Protein AF-A0A318JTI9-F1 (afdb_monomer_lite)

pLDDT: mean 76.54, std 16.97, range [41.09, 98.38]

Sequence (86 aa):
RMQGPIGMSEEKDEAQMAREQAMFDAGHHHGGAEEVEGIIPQMEAQPGMPVRQAVLRRKERVREIMHTLPHAAQAAIRDSLDRNGN

Secondary structure (DSSP, 8-state):
----SS-S-----HHHHHHHHHHHHTT----------SPPPPPPPPTTSPP-HHHHHHHHHHHHHGGGS-HHHHHHHHHHHHHT--

Foldseek 3Di:
DDDDDDDDDDDDDPVNVVVVVVCVVVPVDPDDDDPDPDDDDDDDDPPPDPDPVVVVVVVVVCVVCLVVDDPVVNVVVVVVCVVVVD

Organism: NCBI:txid228006

Radius of gyration: 19.07 Å; chains: 1; bounding box: 57×30×26 Å

Structure (mmCIF, N/CA/C/O backbone):
data_AF-A0A318JTI9-F1
#
_entry.id   AF-A0A318JTI9-F1
#
loop_
_atom_site.group_PDB
_atom_site.id
_atom_site.type_symbol
_atom_site.label_atom_id
_atom_site.label_alt_id
_atom_site.label_comp_id
_atom_site.label_asym_id
_atom_site.label_entity_id
_atom_site.label_seq_id
_atom_site.pdbx_PDB_ins_code
_atom_site.Cartn_x
_atom_site.Cartn_y
_atom_site.Cartn_z
_atom_site.occupancy
_atom_site.B_iso_or_equiv
_atom_site.auth_seq_id
_atom_site.auth_comp_id
_atom_site.auth_asym_id
_atom_site.auth_atom_id
_atom_site.pdbx_PDB_model_num
ATOM 1 N N . ARG A 1 1 ? 35.250 -13.155 -3.104 1.00 43.22 1 ARG A N 1
ATOM 2 C CA . ARG A 1 1 ? 34.579 -13.355 -4.416 1.00 43.22 1 ARG A CA 1
ATOM 3 C C . ARG A 1 1 ? 33.670 -12.155 -4.641 1.00 43.22 1 ARG A C 1
ATOM 5 O O . ARG A 1 1 ? 33.077 -11.695 -3.679 1.00 43.22 1 ARG A O 1
ATOM 12 N N . MET A 1 2 ? 33.680 -11.616 -5.856 1.00 45.44 2 MET A N 1
ATOM 13 C CA . MET A 1 2 ? 33.267 -10.255 -6.217 1.00 45.44 2 MET A CA 1
ATOM 14 C C . MET A 1 2 ? 31.747 -10.159 -6.444 1.00 45.44 2 MET A C 1
ATOM 16 O O . MET A 1 2 ? 31.229 -10.864 -7.304 1.00 45.44 2 MET A O 1
ATOM 20 N N . GLN A 1 3 ? 31.051 -9.305 -5.689 1.00 46.66 3 GLN A N 1
ATOM 21 C CA . GLN A 1 3 ? 29.692 -8.837 -6.001 1.00 46.66 3 GLN A CA 1
ATOM 22 C C . GLN A 1 3 ? 29.823 -7.525 -6.792 1.00 46.66 3 GLN A C 1
ATOM 24 O O . GLN A 1 3 ? 30.381 -6.558 -6.284 1.00 46.66 3 GLN A O 1
ATOM 29 N N . GLY A 1 4 ? 29.365 -7.498 -8.045 1.00 55.50 4 GLY A N 1
ATOM 30 C CA . GLY A 1 4 ? 29.178 -6.270 -8.839 1.00 55.50 4 GLY A CA 1
ATOM 31 C C . GLY A 1 4 ? 27.687 -6.066 -9.167 1.00 55.50 4 GLY A C 1
ATOM 32 O O . GLY A 1 4 ? 26.940 -7.034 -9.022 1.00 55.50 4 GLY A O 1
ATOM 33 N N . PRO A 1 5 ? 27.233 -4.871 -9.618 1.00 55.56 5 PRO A N 1
ATOM 34 C CA . PRO A 1 5 ? 27.980 -3.967 -10.487 1.00 55.56 5 PRO A CA 1
ATOM 35 C C . PRO A 1 5 ? 27.988 -2.504 -10.005 1.00 55.56 5 PRO A C 1
ATOM 37 O O . PRO A 1 5 ? 27.036 -1.755 -10.189 1.00 55.56 5 PRO A O 1
ATOM 40 N N . ILE A 1 6 ? 29.129 -2.070 -9.490 1.00 49.16 6 ILE A N 1
ATOM 41 C CA . ILE A 1 6 ? 29.701 -0.753 -9.778 1.00 49.16 6 ILE A CA 1
ATOM 42 C C . ILE A 1 6 ? 31.198 -1.007 -9.870 1.00 49.16 6 ILE A C 1
ATOM 44 O O . ILE A 1 6 ? 31.804 -1.566 -8.957 1.00 49.16 6 ILE A O 1
ATOM 48 N N . GLY A 1 7 ? 31.753 -0.766 -11.052 1.00 52.25 7 GLY A N 1
ATOM 49 C CA . GLY A 1 7 ? 33.156 -1.022 -11.318 1.00 52.25 7 GLY A CA 1
ATOM 50 C C . GLY A 1 7 ? 34.059 -0.097 -10.506 1.00 52.25 7 GLY A C 1
ATOM 51 O O . GLY A 1 7 ? 33.693 1.037 -10.222 1.00 52.25 7 GLY A O 1
ATOM 52 N N . MET A 1 8 ? 35.275 -0.599 -10.282 1.00 54.38 8 MET A N 1
ATOM 53 C CA . MET A 1 8 ? 36.491 0.118 -9.879 1.00 54.38 8 MET A CA 1
ATOM 54 C C . MET A 1 8 ? 36.697 0.333 -8.367 1.00 54.38 8 MET A C 1
ATOM 56 O O . MET A 1 8 ? 36.337 1.353 -7.808 1.00 54.38 8 MET A O 1
ATOM 60 N N . SER A 1 9 ? 37.370 -0.642 -7.746 1.00 54.56 9 SER A N 1
ATOM 61 C CA . SER A 1 9 ? 38.596 -0.487 -6.934 1.00 54.56 9 SER A CA 1
ATOM 62 C C . SER A 1 9 ? 38.729 0.593 -5.835 1.00 54.56 9 SER A C 1
ATOM 64 O O . SER A 1 9 ? 39.852 0.790 -5.374 1.00 54.56 9 SER A O 1
ATOM 66 N N . GLU A 1 10 ? 37.675 1.253 -5.364 1.00 50.78 10 GLU A N 1
ATOM 67 C CA . GLU A 1 10 ? 37.747 2.070 -4.143 1.00 50.78 10 GLU A CA 1
ATOM 68 C C . GLU A 1 10 ? 37.246 1.269 -2.935 1.00 50.78 10 GLU A C 1
ATOM 70 O O . GLU A 1 10 ? 36.143 0.724 -2.913 1.00 50.78 10 GLU A O 1
ATOM 75 N N . GLU A 1 11 ? 38.131 1.145 -1.953 1.00 56.50 11 GLU A N 1
ATOM 76 C CA . GLU A 1 11 ? 37.928 0.570 -0.629 1.00 56.50 11 GLU A CA 1
ATOM 77 C C . GLU A 1 11 ? 36.602 1.069 -0.022 1.00 56.50 11 GLU A C 1
ATOM 79 O O . GLU A 1 11 ? 36.443 2.253 0.270 1.00 56.50 11 GLU A O 1
ATOM 84 N N . LYS A 1 12 ? 35.608 0.182 0.129 1.00 62.62 12 LYS A N 1
ATOM 85 C CA . LYS A 1 12 ? 34.370 0.534 0.836 1.00 62.62 12 LYS A CA 1
ATOM 86 C C . LYS A 1 12 ? 34.695 0.746 2.313 1.00 62.62 12 LYS A C 1
ATOM 88 O O . LYS A 1 12 ? 35.098 -0.198 2.986 1.00 62.62 12 LYS A O 1
ATOM 93 N N . ASP A 1 13 ? 34.467 1.962 2.803 1.00 69.81 13 ASP A N 1
ATOM 94 C CA . ASP A 1 13 ? 34.535 2.299 4.227 1.00 69.81 13 ASP A CA 1
ATOM 95 C C . ASP A 1 13 ? 33.586 1.400 5.048 1.00 69.81 13 ASP A C 1
ATOM 97 O O . ASP A 1 13 ? 32.482 1.049 4.610 1.00 69.81 13 ASP A O 1
ATOM 101 N N . GLU A 1 14 ? 34.005 1.043 6.260 1.00 65.31 14 GLU A N 1
ATOM 102 C CA . GLU A 1 14 ? 33.262 0.208 7.207 1.00 65.31 14 GLU A CA 1
ATOM 103 C C . GLU A 1 14 ? 31.874 0.795 7.497 1.00 65.31 14 GLU A C 1
ATOM 105 O O . GLU A 1 14 ? 30.888 0.062 7.583 1.00 65.31 14 GLU A O 1
ATOM 110 N N . ALA A 1 15 ? 31.758 2.127 7.520 1.00 67.25 15 ALA A N 1
ATOM 111 C CA . ALA A 1 15 ? 30.481 2.818 7.677 1.00 67.25 15 ALA A CA 1
ATOM 112 C C . ALA A 1 15 ? 29.510 2.575 6.507 1.00 67.25 15 ALA A C 1
ATOM 114 O O . ALA A 1 15 ? 28.293 2.539 6.707 1.00 67.25 15 ALA A O 1
ATOM 115 N N . GLN A 1 16 ? 30.017 2.408 5.283 1.00 66.56 16 GLN A N 1
ATOM 116 C CA . GLN A 1 16 ? 29.185 2.091 4.127 1.00 66.56 16 GLN A CA 1
ATOM 117 C C . GLN A 1 16 ? 28.790 0.613 4.116 1.00 66.56 16 GLN A C 1
ATOM 119 O O . GLN A 1 16 ? 27.627 0.308 3.855 1.00 66.56 16 GLN A O 1
ATOM 124 N N . MET A 1 17 ? 29.703 -0.288 4.489 1.00 67.69 17 MET A N 1
ATOM 125 C CA . MET A 1 17 ? 29.383 -1.709 4.658 1.00 67.69 17 MET A CA 1
ATOM 126 C C . MET A 1 17 ? 28.336 -1.930 5.753 1.00 67.69 17 MET A C 1
ATOM 128 O O . MET A 1 17 ? 27.374 -2.654 5.530 1.00 67.69 17 MET A O 1
ATOM 132 N N . ALA A 1 18 ? 28.458 -1.254 6.899 1.00 72.06 18 ALA A N 1
ATOM 133 C CA . ALA A 1 18 ? 27.489 -1.344 7.990 1.00 72.06 18 ALA A CA 1
ATOM 134 C C . ALA A 1 18 ? 26.102 -0.827 7.578 1.00 72.06 18 ALA A C 1
ATOM 136 O O . ALA A 1 18 ? 25.085 -1.417 7.937 1.00 72.06 18 ALA A O 1
ATOM 137 N N . ARG A 1 19 ? 26.045 0.251 6.784 1.00 68.50 19 ARG A N 1
ATOM 138 C CA . ARG A 1 19 ? 24.783 0.757 6.226 1.00 68.50 19 ARG A CA 1
ATOM 139 C C . ARG A 1 19 ? 24.171 -0.227 5.241 1.00 68.50 19 ARG A C 1
ATOM 141 O O . ARG A 1 19 ? 22.984 -0.499 5.334 1.00 68.50 19 ARG A O 1
ATOM 148 N N . GLU A 1 20 ? 24.956 -0.770 4.320 1.00 63.44 20 GLU A N 1
ATOM 149 C CA . GLU A 1 20 ? 24.476 -1.758 3.351 1.00 63.44 20 GLU A CA 1
ATOM 150 C C . GLU A 1 20 ? 24.043 -3.066 4.032 1.00 63.44 20 GLU A C 1
ATOM 152 O O . GLU A 1 20 ? 23.024 -3.636 3.648 1.00 63.44 20 GLU A O 1
ATOM 157 N N . GLN A 1 21 ? 24.738 -3.490 5.091 1.00 66.94 21 GLN A N 1
ATOM 158 C CA . GLN A 1 21 ? 24.362 -4.641 5.910 1.00 66.94 21 GLN A CA 1
ATOM 159 C C . GLN A 1 21 ? 23.059 -4.382 6.670 1.00 66.94 21 GLN A C 1
ATOM 161 O O . GLN A 1 21 ? 22.165 -5.216 6.634 1.00 66.94 21 GLN A O 1
ATOM 166 N N . ALA A 1 22 ? 22.887 -3.197 7.264 1.00 69.25 22 ALA A N 1
ATOM 167 C CA . ALA A 1 22 ? 21.625 -2.817 7.895 1.00 69.25 22 ALA A CA 1
ATOM 168 C C . ALA A 1 22 ? 20.460 -2.783 6.887 1.00 69.25 22 ALA A C 1
ATOM 170 O O . ALA A 1 22 ? 19.347 -3.184 7.217 1.00 69.25 22 ALA A O 1
ATOM 171 N N . MET A 1 23 ? 20.707 -2.356 5.642 1.00 69.12 23 MET A N 1
ATOM 172 C CA . MET A 1 23 ? 19.712 -2.421 4.563 1.00 69.12 23 MET A CA 1
ATOM 173 C C . MET A 1 23 ? 19.368 -3.873 4.199 1.00 69.12 23 MET A C 1
ATOM 175 O O . MET A 1 23 ? 18.197 -4.189 3.983 1.00 69.12 23 MET A O 1
ATOM 179 N N . PHE A 1 24 ? 20.378 -4.744 4.144 1.00 63.28 24 PHE A N 1
ATOM 180 C CA . PHE A 1 24 ? 20.239 -6.167 3.841 1.00 63.28 24 PHE A CA 1
ATOM 181 C C . PHE A 1 24 ? 19.464 -6.909 4.940 1.00 63.28 24 PHE A C 1
ATOM 183 O O . PHE A 1 24 ? 18.510 -7.615 4.630 1.00 63.28 24 PHE A O 1
ATOM 190 N N . ASP A 1 25 ? 19.804 -6.683 6.210 1.00 64.38 25 ASP A N 1
ATOM 191 C CA . ASP A 1 25 ? 19.138 -7.277 7.377 1.00 64.38 25 ASP A CA 1
ATOM 192 C C . ASP A 1 25 ? 17.697 -6.766 7.537 1.00 64.38 25 ASP A C 1
ATOM 194 O O . ASP A 1 25 ? 16.818 -7.493 7.996 1.00 64.38 25 ASP A O 1
ATOM 198 N N . ALA A 1 26 ? 17.425 -5.535 7.090 1.00 63.31 26 ALA A N 1
ATOM 199 C CA . ALA A 1 26 ? 16.079 -4.973 6.985 1.00 63.31 26 ALA A CA 1
ATOM 200 C C . ALA A 1 26 ? 15.286 -5.489 5.761 1.00 63.31 26 ALA A C 1
ATOM 202 O O . ALA A 1 26 ? 14.220 -4.956 5.457 1.00 63.31 26 ALA A O 1
ATOM 203 N N . GLY A 1 27 ? 15.796 -6.493 5.037 1.00 59.50 27 GLY A N 1
ATOM 204 C CA . GLY A 1 27 ? 15.092 -7.167 3.943 1.00 59.50 27 GLY A CA 1
ATOM 205 C C . GLY A 1 27 ? 15.164 -6.466 2.582 1.00 59.50 27 GLY A C 1
ATOM 206 O O . GLY A 1 27 ? 14.403 -6.806 1.676 1.00 59.50 27 GLY A O 1
ATOM 207 N N . HIS A 1 28 ? 16.070 -5.500 2.386 1.00 60.53 28 HIS A N 1
ATOM 208 C CA . HIS A 1 28 ? 16.219 -4.771 1.118 1.00 60.53 28 HIS A CA 1
ATOM 209 C C . HIS A 1 28 ? 17.206 -5.458 0.167 1.00 60.53 28 HIS A C 1
ATOM 211 O O . HIS A 1 28 ? 18.202 -4.879 -0.277 1.00 60.53 28 HIS A O 1
ATOM 217 N N . HIS A 1 29 ? 16.931 -6.720 -0.159 1.00 60.72 29 HIS A N 1
ATOM 218 C CA . HIS A 1 29 ? 17.700 -7.458 -1.156 1.00 60.72 29 HIS A CA 1
ATOM 219 C C . HIS A 1 29 ? 17.367 -6.966 -2.572 1.00 60.72 29 HIS A C 1
ATOM 221 O O . HIS A 1 29 ? 16.217 -6.679 -2.907 1.00 60.72 29 HIS A O 1
ATOM 227 N N . HIS A 1 30 ? 18.385 -6.889 -3.430 1.00 54.19 30 HIS A N 1
ATOM 228 C CA . HIS A 1 30 ? 18.199 -6.648 -4.859 1.00 54.19 30 HIS A CA 1
ATOM 229 C C . HIS A 1 30 ? 17.737 -7.989 -5.449 1.00 54.19 30 HIS A C 1
ATOM 231 O O . HIS A 1 30 ? 18.536 -8.912 -5.576 1.00 54.19 30 HIS A O 1
ATOM 237 N N . GLY A 1 31 ? 16.421 -8.128 -5.633 1.00 52.84 31 GLY A N 1
ATOM 238 C CA . GLY A 1 31 ? 15.715 -9.408 -5.736 1.00 52.84 31 GL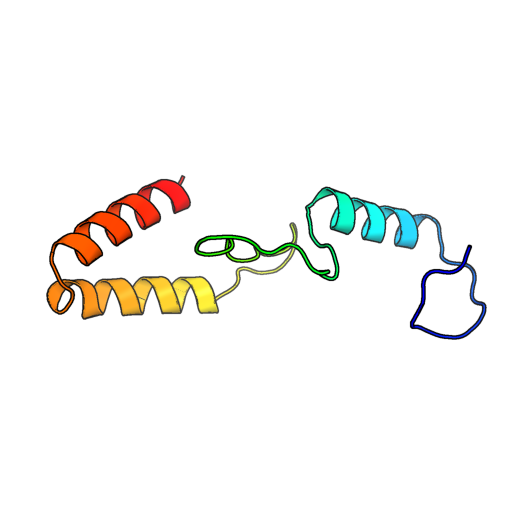Y A CA 1
ATOM 239 C C . GLY A 1 31 ? 16.236 -10.402 -6.780 1.00 52.84 31 GLY A C 1
ATOM 240 O O . GLY A 1 31 ? 16.713 -10.025 -7.849 1.00 52.84 31 GLY A O 1
ATOM 241 N N . GLY A 1 32 ? 16.071 -11.692 -6.467 1.00 54.28 32 GLY A N 1
ATOM 242 C CA . GLY A 1 32 ? 16.375 -12.811 -7.353 1.00 54.28 32 GLY A CA 1
ATOM 243 C C . GLY A 1 32 ? 15.484 -14.030 -7.089 1.00 54.28 32 GLY A C 1
ATOM 244 O O . GLY A 1 32 ? 15.620 -14.677 -6.062 1.00 54.28 32 GLY A O 1
ATOM 245 N N . ALA A 1 33 ? 14.612 -14.318 -8.060 1.00 56.62 33 ALA A N 1
ATOM 246 C CA . ALA A 1 33 ? 14.184 -15.645 -8.524 1.00 56.62 33 ALA A CA 1
ATOM 247 C C . ALA A 1 33 ? 13.644 -16.698 -7.526 1.00 56.62 33 ALA A C 1
ATOM 249 O O . ALA A 1 33 ? 13.956 -17.877 -7.680 1.00 56.62 33 ALA A O 1
ATOM 250 N N . GLU A 1 34 ? 12.773 -16.331 -6.587 1.00 65.25 34 GLU A N 1
ATOM 251 C CA . GLU A 1 34 ? 11.839 -17.308 -6.001 1.00 65.25 34 GLU A CA 1
ATOM 252 C C . GLU A 1 34 ? 10.447 -17.132 -6.623 1.00 65.25 34 GLU A C 1
ATOM 254 O O . GLU A 1 34 ? 9.949 -16.009 -6.747 1.00 65.25 34 GLU A O 1
ATOM 259 N N . GLU A 1 35 ? 9.824 -18.236 -7.047 1.00 65.75 35 GLU A N 1
ATOM 260 C CA . GLU A 1 35 ? 8.412 -18.249 -7.435 1.00 65.75 35 GLU A CA 1
ATOM 261 C C . GLU A 1 35 ? 7.568 -18.076 -6.171 1.00 65.75 35 GLU A C 1
ATOM 263 O O . GLU A 1 35 ? 7.259 -19.029 -5.459 1.00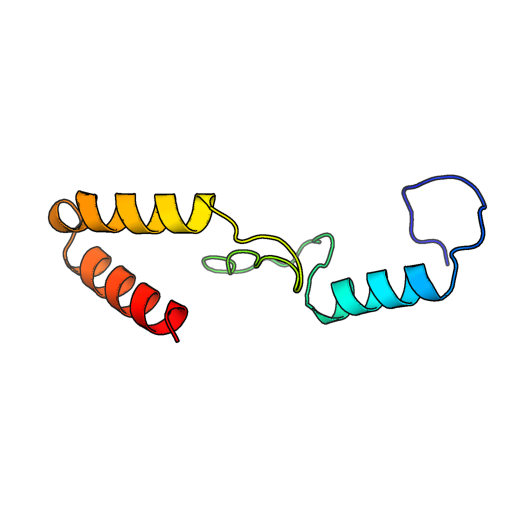 65.75 35 GLU A O 1
ATOM 268 N N . VAL A 1 36 ? 7.242 -16.823 -5.858 1.00 65.31 36 VAL A N 1
ATOM 269 C CA . VAL A 1 36 ? 6.371 -16.488 -4.733 1.00 65.31 36 VAL A CA 1
ATOM 270 C C . VAL A 1 36 ? 4.918 -16.585 -5.191 1.00 65.31 36 VAL A C 1
ATOM 272 O O . VAL A 1 36 ? 4.487 -15.843 -6.075 1.00 65.31 36 VAL A O 1
ATOM 275 N N . GLU A 1 37 ? 4.150 -17.486 -4.578 1.00 78.69 37 GLU A N 1
ATOM 276 C CA . GLU A 1 37 ? 2.701 -17.554 -4.764 1.00 78.69 37 GLU A CA 1
ATOM 277 C C . GLU A 1 37 ? 2.006 -16.465 -3.929 1.00 78.69 37 GLU A C 1
ATOM 279 O O . GLU A 1 37 ? 2.268 -16.297 -2.737 1.00 78.69 37 GLU A O 1
ATOM 284 N N . GLY A 1 38 ? 1.099 -15.714 -4.557 1.00 77.25 38 GLY A N 1
ATOM 285 C CA . GLY A 1 38 ? 0.334 -14.648 -3.908 1.00 77.25 38 GLY A CA 1
ATOM 286 C C . GLY A 1 38 ? 0.881 -13.238 -4.153 1.00 77.25 38 GLY A C 1
ATOM 287 O O . GLY A 1 38 ? 1.612 -12.974 -5.105 1.00 77.25 38 GLY A O 1
ATOM 288 N N . ILE A 1 39 ? 0.445 -12.287 -3.323 1.00 77.81 39 ILE A N 1
ATOM 289 C CA . ILE A 1 39 ? 0.833 -10.876 -3.441 1.00 77.81 39 ILE A CA 1
ATOM 290 C C . ILE A 1 39 ? 2.030 -10.629 -2.530 1.00 77.81 39 ILE A C 1
ATOM 292 O O . ILE A 1 39 ? 1.911 -10.719 -1.308 1.00 77.81 39 ILE A O 1
ATOM 296 N N . ILE A 1 40 ? 3.166 -10.278 -3.129 1.00 80.00 40 ILE A N 1
ATOM 297 C CA . ILE A 1 40 ? 4.375 -9.918 -2.386 1.00 80.00 40 ILE A CA 1
ATOM 298 C C . ILE A 1 40 ? 4.088 -8.679 -1.519 1.00 80.00 40 ILE A C 1
ATOM 300 O O . ILE A 1 40 ? 3.469 -7.725 -2.013 1.00 80.00 40 ILE A O 1
ATOM 304 N N . PRO A 1 41 ? 4.533 -8.660 -0.247 1.00 78.25 41 PRO A N 1
ATOM 305 C CA . PRO A 1 41 ? 4.407 -7.488 0.606 1.00 78.25 41 PRO A CA 1
ATOM 306 C C . PRO A 1 41 ? 4.966 -6.226 -0.052 1.00 78.25 41 PRO A C 1
ATOM 308 O O . PRO A 1 41 ? 5.982 -6.241 -0.749 1.00 78.25 41 PRO A O 1
ATOM 311 N N . GLN A 1 42 ? 4.300 -5.099 0.187 1.00 81.19 42 GLN A N 1
ATOM 312 C CA . GLN A 1 42 ? 4.767 -3.817 -0.319 1.00 81.19 42 GLN A CA 1
ATOM 313 C C . GLN A 1 42 ? 6.035 -3.391 0.431 1.00 81.19 42 GLN A C 1
ATOM 315 O O . GLN A 1 42 ? 6.062 -3.415 1.656 1.00 81.19 42 GLN A O 1
ATOM 320 N N . MET A 1 43 ? 7.047 -2.913 -0.296 1.00 82.00 43 MET A N 1
ATOM 321 C CA . MET A 1 43 ? 8.263 -2.363 0.315 1.00 82.00 43 MET A CA 1
ATOM 322 C C . MET A 1 43 ? 7.960 -1.190 1.256 1.00 82.00 43 MET A C 1
ATOM 324 O O . MET A 1 43 ? 7.260 -0.240 0.874 1.00 82.00 43 MET A O 1
ATOM 328 N N . GLU A 1 44 ? 8.580 -1.187 2.432 1.00 82.31 44 GLU A N 1
ATOM 329 C CA . GLU A 1 44 ? 8.493 -0.085 3.389 1.00 82.31 44 GLU A CA 1
ATOM 330 C C . GLU A 1 44 ? 9.496 1.034 3.073 1.00 82.31 44 GLU A C 1
ATOM 332 O O . GLU A 1 44 ? 10.269 0.971 2.111 1.00 82.31 44 GLU A O 1
ATOM 337 N N . ALA A 1 45 ? 9.386 2.158 3.777 1.00 83.62 45 ALA A N 1
ATOM 338 C CA . ALA A 1 45 ? 10.390 3.212 3.698 1.00 83.62 45 ALA A CA 1
ATOM 339 C C . ALA A 1 45 ? 11.499 2.913 4.705 1.00 83.62 45 ALA A C 1
ATOM 341 O O . ALA A 1 45 ? 11.212 2.487 5.819 1.00 83.62 45 ALA A O 1
ATOM 342 N N . GLN A 1 46 ? 12.748 3.181 4.322 1.00 84.25 46 GLN A N 1
ATOM 343 C CA . GLN A 1 46 ? 13.870 3.032 5.243 1.00 84.25 46 GLN A CA 1
ATOM 344 C C . GLN A 1 46 ? 13.663 3.905 6.488 1.00 84.25 46 GLN A C 1
ATOM 346 O O . GLN A 1 46 ? 13.220 5.054 6.347 1.00 84.25 46 GLN A O 1
ATOM 351 N N . PRO A 1 47 ? 14.024 3.418 7.686 1.00 83.44 47 PRO A N 1
ATOM 352 C CA . PRO A 1 47 ? 14.033 4.241 8.886 1.00 83.44 47 PRO A CA 1
ATOM 353 C C . PRO A 1 47 ? 14.818 5.544 8.673 1.00 83.44 47 PRO A C 1
ATOM 355 O O . PRO A 1 47 ? 15.878 5.556 8.050 1.00 83.44 47 PRO A O 1
ATOM 358 N N . GLY A 1 48 ? 14.280 6.660 9.169 1.00 87.50 48 GLY A N 1
ATOM 359 C CA . GLY A 1 48 ? 14.883 7.991 9.015 1.00 87.50 48 GLY A CA 1
ATOM 360 C C . GLY A 1 48 ? 14.582 8.698 7.686 1.00 87.50 48 GLY A C 1
ATOM 361 O O . GLY A 1 48 ? 14.909 9.876 7.547 1.00 87.50 48 GLY A O 1
ATOM 362 N N . MET A 1 49 ? 13.923 8.035 6.729 1.00 87.31 49 MET A N 1
ATOM 363 C CA . MET A 1 49 ? 13.434 8.697 5.516 1.00 87.31 49 MET A CA 1
ATOM 364 C C . MET A 1 49 ? 12.151 9.498 5.787 1.00 87.31 49 MET A C 1
ATOM 366 O O . MET A 1 49 ? 11.349 9.120 6.646 1.00 87.31 49 MET A O 1
ATOM 370 N N . PRO A 1 50 ? 11.895 10.581 5.028 1.00 89.75 50 PRO A N 1
ATOM 371 C CA . PRO A 1 50 ? 10.630 11.300 5.102 1.00 89.75 50 PRO A CA 1
ATOM 372 C C . PRO A 1 50 ? 9.421 10.403 4.806 1.00 89.75 50 PRO A C 1
ATOM 374 O O . PRO A 1 50 ? 9.499 9.436 4.044 1.00 89.75 50 PRO A O 1
ATOM 377 N N . VAL A 1 51 ? 8.262 10.783 5.351 1.00 88.88 51 VAL A N 1
ATOM 378 C CA . VAL A 1 51 ? 6.989 10.084 5.126 1.00 88.88 51 VAL A CA 1
ATOM 379 C C . VAL A 1 51 ? 6.691 9.970 3.627 1.00 88.88 51 VAL A C 1
ATOM 381 O O . VAL A 1 51 ? 6.619 10.969 2.904 1.00 88.88 51 VAL A O 1
ATOM 384 N N . ARG A 1 52 ? 6.441 8.744 3.154 1.00 89.38 52 ARG A N 1
ATOM 385 C CA . ARG A 1 52 ? 6.096 8.464 1.753 1.00 89.38 52 ARG A CA 1
ATOM 386 C C . ARG A 1 52 ? 4.665 8.927 1.448 1.00 89.38 52 ARG A C 1
ATOM 388 O O . ARG A 1 52 ? 3.723 8.138 1.481 1.00 89.38 52 ARG A O 1
ATOM 395 N N . GLN A 1 53 ? 4.511 10.199 1.077 1.00 92.50 53 GLN A N 1
ATOM 396 C CA . GLN A 1 53 ? 3.221 10.856 0.788 1.00 92.50 53 GLN A CA 1
ATOM 397 C C . GLN A 1 53 ? 2.322 10.094 -0.206 1.00 92.50 53 GLN A C 1
ATOM 399 O O . GLN A 1 53 ? 1.097 10.174 -0.150 1.00 92.50 53 GLN A O 1
ATOM 404 N N . ALA A 1 54 ? 2.906 9.325 -1.130 1.00 90.12 54 ALA A N 1
ATOM 405 C CA . ALA A 1 54 ? 2.146 8.490 -2.063 1.00 90.12 54 ALA A CA 1
ATOM 406 C C . ALA A 1 54 ? 1.289 7.416 -1.362 1.00 90.12 54 ALA A C 1
ATOM 408 O O . ALA A 1 54 ? 0.203 7.096 -1.845 1.00 90.12 54 ALA A O 1
ATOM 409 N N . VAL A 1 55 ? 1.739 6.891 -0.216 1.00 90.12 55 VAL A N 1
ATOM 410 C CA . VAL A 1 55 ? 0.991 5.897 0.569 1.00 90.12 55 VAL A CA 1
ATOM 411 C C . VAL A 1 55 ? -0.279 6.517 1.143 1.00 90.12 55 VAL A C 1
ATOM 413 O O . VAL A 1 55 ? -1.343 5.907 1.060 1.00 90.12 55 VAL A O 1
ATOM 416 N N . LEU A 1 56 ? -0.187 7.745 1.661 1.00 91.94 56 LEU A N 1
ATOM 417 C CA . LEU A 1 56 ? -1.330 8.474 2.216 1.00 91.94 56 LEU A CA 1
ATOM 418 C C . LEU A 1 56 ? -2.384 8.739 1.138 1.00 91.94 56 LEU A C 1
ATOM 420 O O . LEU A 1 56 ? -3.520 8.287 1.272 1.00 91.94 56 LEU A O 1
ATOM 424 N N . ARG A 1 57 ? -1.968 9.321 0.006 1.00 95.31 57 ARG A N 1
ATOM 425 C CA . ARG A 1 57 ? -2.856 9.583 -1.140 1.00 95.31 57 ARG A CA 1
ATOM 426 C C . ARG A 1 57 ? -3.513 8.312 -1.678 1.00 95.31 57 ARG A C 1
ATOM 428 O O . ARG A 1 57 ? -4.679 8.320 -2.062 1.00 95.31 57 ARG A O 1
ATOM 435 N N . ARG A 1 58 ? -2.787 7.185 -1.710 1.00 93.56 58 ARG A N 1
ATOM 436 C CA . ARG A 1 58 ? -3.371 5.884 -2.075 1.00 93.56 58 ARG A CA 1
ATOM 437 C C . ARG A 1 58 ? -4.458 5.474 -1.080 1.00 93.56 58 ARG A C 1
ATOM 439 O O . ARG A 1 58 ? -5.529 5.072 -1.522 1.00 93.56 58 ARG A O 1
ATOM 446 N N . LYS A 1 59 ? -4.181 5.542 0.228 1.00 93.69 59 LYS A N 1
ATOM 447 C CA . LYS A 1 59 ? -5.146 5.175 1.278 1.00 93.69 59 LYS A CA 1
ATOM 448 C C . LYS A 1 59 ? -6.410 6.042 1.190 1.00 93.69 59 LYS A C 1
ATOM 450 O O . LYS A 1 59 ? -7.503 5.504 1.307 1.00 93.69 59 LYS A O 1
ATOM 455 N N . GLU A 1 60 ? -6.276 7.341 0.930 1.00 96.56 60 GLU A N 1
ATOM 456 C CA . GLU A 1 60 ? -7.408 8.261 0.721 1.00 96.56 60 GLU A CA 1
ATOM 457 C C . GLU A 1 60 ? -8.269 7.860 -0.477 1.00 96.56 60 GLU A C 1
ATOM 459 O O . GLU A 1 60 ? -9.450 7.573 -0.297 1.00 96.56 60 GLU A O 1
ATOM 464 N N . ARG A 1 61 ? -7.674 7.704 -1.667 1.00 97.19 61 ARG A N 1
ATOM 465 C CA . ARG A 1 61 ? -8.423 7.295 -2.870 1.00 97.19 61 ARG A CA 1
ATOM 466 C C . ARG A 1 61 ? -9.152 5.966 -2.692 1.00 97.19 61 ARG A C 1
ATOM 468 O O . ARG A 1 61 ? -10.274 5.807 -3.157 1.00 97.19 61 ARG A O 1
ATOM 475 N N . VAL A 1 62 ? -8.531 5.000 -2.010 1.00 95.94 62 VAL A N 1
ATOM 476 C CA . VAL A 1 62 ? -9.170 3.706 -1.717 1.00 95.94 62 VAL A CA 1
ATOM 477 C C . VAL A 1 62 ? -10.395 3.880 -0.816 1.00 95.94 62 VAL A C 1
ATOM 479 O O . VAL A 1 62 ? -11.404 3.215 -1.036 1.00 95.94 62 VAL A O 1
ATOM 482 N N . ARG A 1 63 ? -10.339 4.779 0.175 1.00 95.75 63 ARG A N 1
ATOM 483 C CA . ARG A 1 63 ? -11.494 5.083 1.033 1.00 95.75 63 ARG A CA 1
ATOM 484 C C . ARG A 1 63 ? -12.629 5.731 0.241 1.00 95.75 63 ARG A C 1
ATOM 486 O O . ARG A 1 63 ? -13.775 5.342 0.438 1.00 95.75 63 ARG A O 1
ATOM 493 N N . GLU A 1 64 ? -12.318 6.648 -0.674 1.00 98.00 64 GLU A N 1
ATOM 494 C CA . GLU A 1 64 ? -13.313 7.314 -1.529 1.00 98.00 64 GLU A CA 1
ATOM 495 C C . GLU A 1 64 ? -14.079 6.313 -2.403 1.00 98.00 64 GLU A C 1
ATOM 497 O O . GLU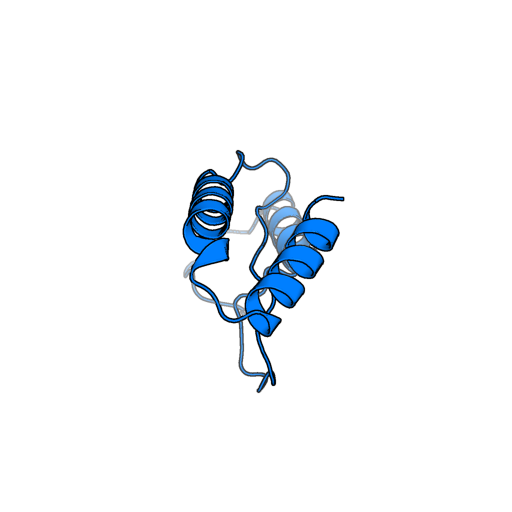 A 1 64 ? -15.310 6.336 -2.457 1.00 98.00 64 GLU A O 1
ATOM 502 N N . ILE A 1 65 ? -13.366 5.381 -3.041 1.00 97.75 65 ILE A N 1
ATOM 503 C CA . ILE A 1 65 ? -13.980 4.391 -3.938 1.00 97.75 65 ILE A CA 1
ATOM 504 C C . ILE A 1 65 ? -14.520 3.159 -3.210 1.00 97.75 65 ILE A C 1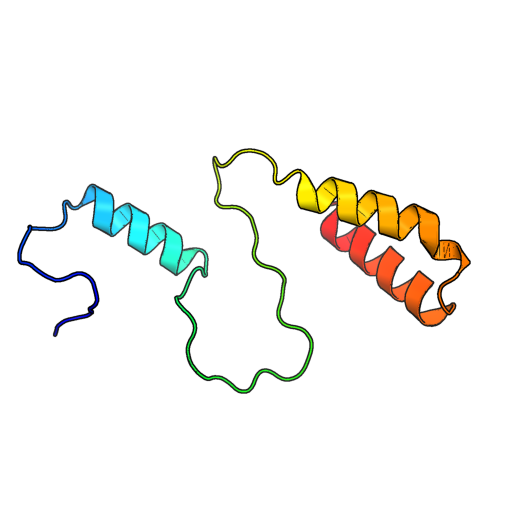
ATOM 506 O O . ILE A 1 65 ? -15.094 2.292 -3.853 1.00 97.75 65 ILE A O 1
ATOM 510 N N . MET A 1 66 ? -14.353 3.039 -1.889 1.00 97.94 66 MET A N 1
ATOM 511 C CA . MET A 1 66 ? -14.672 1.810 -1.149 1.00 97.94 66 MET A CA 1
ATOM 512 C C . MET A 1 66 ? -16.092 1.297 -1.434 1.00 97.94 66 MET A C 1
ATOM 514 O O . MET A 1 66 ? -16.312 0.097 -1.566 1.00 97.94 66 MET A O 1
ATOM 518 N N . HIS A 1 67 ? -17.048 2.215 -1.568 1.00 97.12 67 HIS A N 1
ATOM 519 C CA . HIS A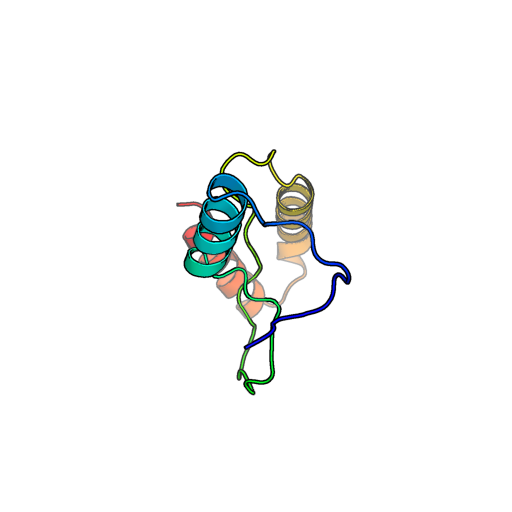 1 67 ? -18.454 1.916 -1.826 1.00 97.12 67 HIS A CA 1
ATOM 520 C C . HIS A 1 67 ? -18.730 1.315 -3.216 1.00 97.12 67 HIS A C 1
ATOM 522 O O . HIS A 1 67 ? -19.778 0.702 -3.404 1.00 97.12 67 HIS A O 1
ATOM 528 N N . THR A 1 68 ? -17.818 1.472 -4.181 1.00 98.19 68 THR A N 1
ATOM 529 C CA . THR A 1 68 ? -17.956 0.914 -5.537 1.00 98.19 68 THR A CA 1
ATOM 530 C C . THR A 1 68 ? -17.385 -0.498 -5.653 1.00 98.19 68 THR A C 1
ATOM 532 O O . THR A 1 68 ? -17.595 -1.173 -6.659 1.00 98.19 68 THR A O 1
ATOM 535 N N . LEU A 1 69 ? -16.658 -0.958 -4.632 1.00 97.50 69 LEU A N 1
ATOM 536 C CA . LEU A 1 69 ? -15.992 -2.254 -4.640 1.00 97.50 69 LEU A CA 1
ATOM 537 C C . LEU A 1 69 ? -16.947 -3.383 -4.216 1.00 97.50 69 LEU A C 1
ATOM 539 O O . LEU A 1 69 ? -17.839 -3.154 -3.393 1.00 97.50 69 LEU A O 1
ATOM 543 N N . PRO A 1 70 ? -16.736 -4.628 -4.686 1.00 98.38 70 PRO A N 1
ATOM 544 C CA . PRO A 1 70 ? -17.463 -5.793 -4.188 1.00 98.38 70 PRO A CA 1
ATOM 545 C C . PRO A 1 70 ? -17.318 -5.956 -2.671 1.00 98.38 70 PRO A C 1
ATOM 547 O O . PRO A 1 70 ? -16.261 -5.671 -2.109 1.00 98.38 70 PRO A O 1
ATOM 550 N N . HIS A 1 71 ? -18.346 -6.484 -2.002 1.00 97.44 71 HIS A N 1
ATOM 551 C CA . HIS A 1 71 ? -18.364 -6.592 -0.538 1.00 97.44 71 HIS A CA 1
ATOM 552 C C . HIS A 1 71 ? -17.156 -7.350 0.038 1.00 97.44 71 HIS A C 1
ATOM 554 O O . HIS A 1 71 ? -16.543 -6.896 1.003 1.00 97.44 71 HIS A O 1
ATOM 560 N N . ALA A 1 72 ? -16.758 -8.455 -0.601 1.00 96.81 72 ALA A N 1
ATOM 561 C CA . ALA A 1 72 ? -15.576 -9.218 -0.203 1.00 96.81 72 ALA A CA 1
ATOM 562 C C . ALA A 1 72 ? -14.291 -8.367 -0.245 1.00 96.81 72 ALA A C 1
ATOM 564 O O . ALA A 1 72 ? -13.473 -8.434 0.670 1.00 96.81 72 ALA A O 1
ATOM 565 N N . ALA A 1 73 ? -14.143 -7.511 -1.263 1.00 95.44 73 ALA A N 1
ATOM 566 C CA . ALA A 1 73 ? -13.009 -6.598 -1.371 1.00 95.44 73 ALA A CA 1
ATOM 567 C C . ALA A 1 73 ? -13.059 -5.510 -0.290 1.00 95.44 73 ALA A C 1
ATOM 569 O O . ALA A 1 73 ? -12.036 -5.209 0.318 1.00 95.44 73 ALA A O 1
ATOM 570 N N . GLN A 1 74 ? -14.241 -4.960 0.008 1.00 97.75 74 GLN A N 1
ATOM 571 C CA . GLN A 1 74 ? -14.391 -3.987 1.093 1.00 97.75 74 GLN A CA 1
A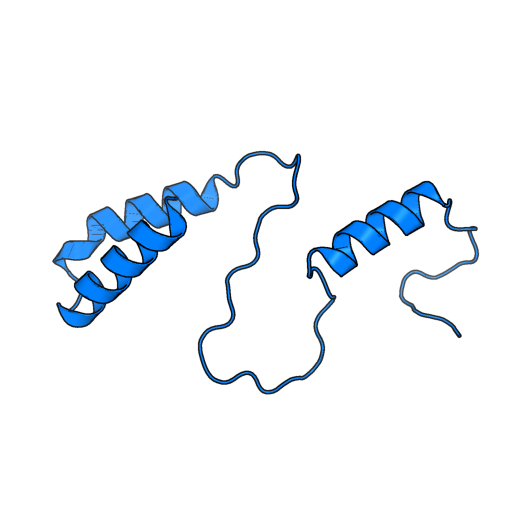TOM 572 C C . GLN A 1 74 ? -13.956 -4.568 2.444 1.00 97.75 74 GLN A C 1
ATOM 574 O O . GLN A 1 74 ? -13.220 -3.914 3.181 1.00 97.75 74 GLN A O 1
ATOM 579 N N . ALA A 1 75 ? -14.390 -5.793 2.759 1.00 96.69 75 ALA A N 1
ATOM 580 C CA . ALA A 1 75 ? -14.035 -6.478 3.999 1.00 96.69 75 ALA A CA 1
ATOM 581 C C . ALA A 1 75 ? -12.521 -6.721 4.098 1.00 96.69 75 ALA A C 1
ATOM 583 O O . ALA A 1 75 ? -11.904 -6.330 5.088 1.00 96.69 75 ALA A O 1
ATOM 584 N N . ALA A 1 76 ? -11.914 -7.274 3.043 1.00 93.88 76 ALA A N 1
ATOM 585 C CA . ALA A 1 76 ? -10.477 -7.539 3.000 1.00 93.88 76 ALA A CA 1
ATOM 586 C C . ALA A 1 76 ? -9.632 -6.258 3.117 1.00 93.88 76 ALA A C 1
ATOM 588 O O . ALA A 1 76 ? -8.614 -6.238 3.807 1.00 93.88 76 ALA A O 1
ATOM 589 N N . ILE A 1 77 ? -10.051 -5.161 2.475 1.00 93.69 77 ILE A N 1
ATOM 590 C CA . ILE A 1 77 ? -9.322 -3.890 2.552 1.00 93.69 77 ILE A CA 1
ATOM 591 C C . ILE A 1 77 ? -9.430 -3.273 3.951 1.00 93.69 77 ILE A C 1
ATOM 593 O O . ILE A 1 77 ? -8.439 -2.727 4.427 1.00 93.69 77 ILE A O 1
ATOM 597 N N . ARG A 1 78 ? -10.591 -3.343 4.619 1.00 94.88 78 ARG A N 1
ATOM 598 C CA . ARG A 1 78 ? -10.744 -2.837 5.998 1.00 94.88 78 ARG A CA 1
ATOM 599 C C . ARG A 1 78 ? -9.815 -3.570 6.960 1.00 94.88 78 ARG A C 1
ATOM 601 O O . ARG A 1 78 ? -9.008 -2.926 7.614 1.00 94.88 78 ARG A O 1
ATOM 608 N N . ASP A 1 79 ? -9.846 -4.898 6.927 1.00 92.81 79 ASP A N 1
ATOM 609 C CA . ASP A 1 79 ? -8.950 -5.750 7.713 1.00 92.81 79 ASP A CA 1
ATOM 610 C C . ASP A 1 79 ? -7.465 -5.447 7.422 1.00 92.81 79 ASP A C 1
ATOM 612 O O . ASP A 1 79 ? -6.654 -5.301 8.335 1.00 92.81 79 ASP A O 1
ATOM 616 N N . SER A 1 80 ? -7.105 -5.234 6.152 1.00 88.00 80 SER A N 1
ATOM 617 C CA . SER A 1 80 ? -5.753 -4.806 5.777 1.00 88.00 80 SER A CA 1
ATOM 618 C C . SER A 1 80 ? -5.384 -3.412 6.309 1.00 88.00 80 SER A C 1
ATOM 620 O O . SER A 1 80 ? -4.238 -3.192 6.703 1.00 88.00 80 SER A O 1
ATOM 622 N N . LEU A 1 81 ? -6.309 -2.448 6.312 1.00 88.12 81 LEU A N 1
ATOM 623 C CA . LEU A 1 81 ? -6.058 -1.100 6.830 1.00 88.12 81 LEU A CA 1
ATOM 624 C C . LEU A 1 81 ? -5.890 -1.091 8.352 1.00 88.12 81 LEU A C 1
ATOM 626 O O . LEU A 1 81 ? -5.040 -0.341 8.829 1.00 88.12 81 LEU A O 1
ATOM 630 N N . ASP A 1 82 ? -6.641 -1.927 9.070 1.00 87.56 82 ASP A N 1
ATOM 631 C CA . ASP A 1 82 ? -6.556 -2.062 10.526 1.00 87.56 82 ASP A CA 1
ATOM 632 C C . ASP A 1 82 ? -5.217 -2.686 10.945 1.00 87.56 82 ASP A C 1
ATOM 634 O O . ASP A 1 82 ? -4.537 -2.160 11.825 1.00 87.56 82 ASP A O 1
ATOM 638 N N . ARG A 1 83 ? -4.765 -3.740 10.248 1.00 82.00 83 ARG A N 1
ATOM 639 C CA . ARG A 1 83 ? -3.449 -4.365 10.498 1.00 82.00 83 ARG A CA 1
ATOM 640 C C . ARG A 1 83 ? -2.264 -3.445 10.212 1.00 82.00 83 ARG A C 1
ATOM 642 O O . ARG A 1 83 ? -1.250 -3.554 10.879 1.00 82.00 83 ARG A O 1
ATOM 649 N N . ASN A 1 84 ? -2.383 -2.567 9.215 1.00 69.94 84 ASN A N 1
ATOM 650 C CA . ASN A 1 84 ? -1.322 -1.637 8.798 1.00 69.94 84 ASN A CA 1
ATOM 651 C C . ASN A 1 84 ? -1.414 -0.256 9.482 1.00 69.94 84 ASN A C 1
ATOM 653 O O . ASN A 1 84 ? -0.756 0.696 9.042 1.00 69.94 84 ASN A O 1
ATOM 657 N N . GLY A 1 85 ? -2.340 -0.088 10.430 1.00 58.94 85 GLY A N 1
ATOM 658 C CA . GLY A 1 85 ? -2.582 1.153 11.170 1.00 58.94 85 GLY A CA 1
ATOM 659 C C . GLY A 1 85 ? -2.087 1.128 12.619 1.00 58.94 85 GLY A C 1
ATOM 660 O O . GLY A 1 85 ? -2.164 2.166 13.274 1.00 58.94 85 GLY A O 1
ATOM 661 N N . ASN A 1 86 ? -1.597 -0.023 13.086 1.00 41.09 86 ASN A N 1
ATOM 662 C CA . ASN A 1 86 ? -1.030 -0.279 14.412 1.00 41.09 86 ASN A CA 1
ATOM 663 C C . ASN A 1 86 ? 0.445 -0.677 14.277 1.00 41.09 86 ASN A C 1
ATOM 665 O O . ASN A 1 86 ? 1.185 -0.503 15.267 1.00 41.09 86 ASN A O 1
#